Protein AF-A0A0A8K4I0-F1 (afdb_monomer_lite)

Organism: NCBI:txid1384459

Radius of gyration: 12.62 Å; chains: 1; bounding box: 22×22×42 Å

Foldseek 3Di:
DLVVDQEAEDADDDQPGPVVVVLVVNLVNVHAYEYEPVQVVDPNHDVVVVVVVSVHHYDHDPVSVVVVSVVVVVVVPD

Sequence (78 aa):
MSALTEATIIVEAGETSGTLTQARAALYQGRKLMILDSCFNRPELTWPARFVEQGAIRIKTLDDIWHALDQNAASTAN

Structure (mmCIF, N/CA/C/O backbone):
data_AF-A0A0A8K4I0-F1
#
_entry.id   AF-A0A0A8K4I0-F1
#
loop_
_atom_site.group_PDB
_atom_site.id
_atom_site.type_symbol
_atom_site.label_atom_id
_atom_site.label_alt_id
_atom_site.label_comp_id
_atom_site.label_asym_id
_atom_site.label_entity_id
_atom_site.label_seq_id
_atom_site.pdbx_PDB_ins_code
_atom_site.Cartn_x
_atom_site.Cartn_y
_atom_site.Cartn_z
_atom_site.occupancy
_atom_site.B_iso_or_equiv
_atom_site.auth_seq_id
_atom_site.auth_comp_id
_atom_site.auth_asym_id
_atom_site.auth_atom_id
_atom_site.pdbx_PDB_model_num
ATOM 1 N N . MET A 1 1 ? -5.554 13.386 3.772 1.00 72.75 1 MET A N 1
ATOM 2 C CA . MET A 1 1 ? -6.518 12.266 3.731 1.00 72.75 1 MET A CA 1
ATOM 3 C C . MET A 1 1 ? -6.080 11.114 4.628 1.00 72.75 1 MET A C 1
ATOM 5 O O . MET A 1 1 ? -6.806 10.841 5.570 1.00 72.75 1 MET A O 1
ATOM 9 N N . SER A 1 2 ? -4.888 10.527 4.439 1.00 71.62 2 SER A N 1
ATOM 10 C CA . SER A 1 2 ? -4.403 9.357 5.211 1.00 71.62 2 SER A CA 1
ATOM 11 C C . SER A 1 2 ? -4.472 9.482 6.742 1.00 71.62 2 SER A C 1
ATOM 13 O O . SER A 1 2 ? -4.762 8.508 7.425 1.00 71.62 2 SER A O 1
ATOM 15 N N . ALA A 1 3 ? -4.238 10.677 7.294 1.00 79.88 3 ALA A N 1
ATOM 16 C CA . ALA A 1 3 ? -4.223 10.895 8.743 1.00 79.88 3 ALA A CA 1
ATOM 17 C C . ALA A 1 3 ? -5.589 10.676 9.426 1.00 79.88 3 ALA A C 1
ATOM 19 O O . ALA A 1 3 ? -5.623 10.341 10.612 1.00 79.88 3 ALA A O 1
ATOM 20 N N . LEU A 1 4 ? -6.689 10.863 8.683 1.00 87.75 4 LEU A N 1
ATOM 21 C CA . LEU A 1 4 ? -8.071 10.766 9.176 1.00 87.75 4 LEU A CA 1
ATOM 22 C C . LEU A 1 4 ? -8.681 9.372 8.987 1.00 87.75 4 LEU A C 1
ATOM 24 O O . LEU A 1 4 ? -9.751 9.094 9.515 1.00 87.75 4 LEU A O 1
ATOM 28 N N . THR A 1 5 ? -8.030 8.515 8.205 1.00 90.44 5 THR A N 1
ATOM 29 C CA . THR A 1 5 ? -8.522 7.182 7.847 1.00 90.44 5 THR A CA 1
ATOM 30 C C . THR A 1 5 ? -7.799 6.112 8.650 1.00 90.44 5 THR A C 1
ATOM 32 O O . THR A 1 5 ? -6.609 6.249 8.933 1.00 90.44 5 THR A O 1
ATOM 35 N N . GLU A 1 6 ? -8.478 5.005 8.947 1.00 90.50 6 GLU A N 1
ATOM 36 C CA . GLU A 1 6 ? -7.831 3.834 9.549 1.00 90.50 6 GLU A CA 1
ATOM 37 C C . GLU A 1 6 ? -6.839 3.164 8.584 1.00 90.50 6 GLU A C 1
ATOM 39 O O . GLU A 1 6 ? -5.770 2.699 8.992 1.00 90.50 6 GLU A O 1
ATOM 44 N N . ALA A 1 7 ? -7.162 3.188 7.288 1.00 94.50 7 ALA A N 1
ATOM 45 C CA . ALA A 1 7 ? -6.314 2.670 6.232 1.00 94.50 7 ALA A CA 1
ATOM 46 C C . ALA A 1 7 ? -6.469 3.450 4.920 1.00 94.50 7 ALA A C 1
ATOM 48 O O . ALA A 1 7 ? -7.487 4.090 4.663 1.00 94.50 7 ALA A O 1
ATOM 49 N N . THR A 1 8 ? -5.451 3.371 4.067 1.00 96.38 8 THR A N 1
ATOM 50 C CA . THR A 1 8 ? -5.459 3.888 2.692 1.00 96.38 8 THR A CA 1
ATOM 51 C C . THR A 1 8 ? -5.299 2.722 1.723 1.00 96.38 8 THR A C 1
ATOM 53 O O . THR A 1 8 ? -4.411 1.899 1.919 1.00 96.38 8 THR A O 1
ATOM 56 N N . ILE A 1 9 ? -6.124 2.660 0.674 1.00 97.38 9 ILE A N 1
ATOM 57 C CA . ILE A 1 9 ? -6.059 1.614 -0.357 1.00 97.38 9 ILE A CA 1
ATOM 58 C C . ILE A 1 9 ? -5.630 2.239 -1.687 1.00 97.38 9 ILE A C 1
ATOM 60 O O . ILE A 1 9 ? -6.266 3.180 -2.161 1.00 97.38 9 ILE A O 1
ATOM 64 N N . ILE A 1 10 ? -4.576 1.710 -2.310 1.00 97.88 10 ILE A N 1
ATOM 65 C CA . ILE A 1 10 ? -4.201 2.045 -3.68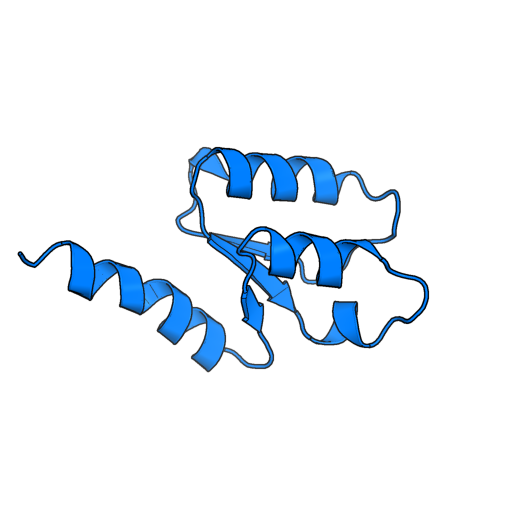8 1.00 97.88 10 ILE A CA 1
ATOM 66 C C . ILE A 1 10 ? -4.845 1.024 -4.624 1.00 97.88 10 ILE A C 1
ATOM 68 O O . ILE A 1 10 ? -4.476 -0.150 -4.618 1.00 97.88 10 ILE A O 1
ATOM 72 N N . VAL A 1 11 ? -5.793 1.489 -5.435 1.00 97.19 11 VAL A N 1
ATOM 73 C CA . VAL A 1 11 ? -6.444 0.679 -6.478 1.00 97.19 11 VAL A CA 1
ATOM 74 C C . VAL A 1 11 ? -5.692 0.745 -7.808 1.00 97.19 11 VAL A C 1
ATOM 76 O O . VAL A 1 11 ? -5.619 -0.248 -8.525 1.00 97.19 11 VAL A O 1
ATOM 79 N N . GLU A 1 12 ? -5.095 1.903 -8.108 1.00 96.94 12 GLU A N 1
ATOM 80 C CA . GLU A 1 12 ? -4.297 2.150 -9.305 1.00 96.94 12 GLU A CA 1
ATOM 81 C C . GLU A 1 12 ? -3.332 3.325 -9.078 1.00 96.94 12 GLU A C 1
ATOM 83 O O . GLU A 1 12 ? -3.695 4.347 -8.488 1.00 96.94 12 GLU A O 1
ATOM 88 N N . ALA A 1 13 ? -2.097 3.190 -9.566 1.00 97.62 13 ALA A N 1
ATOM 89 C CA . ALA A 1 13 ? -1.132 4.279 -9.668 1.00 97.62 13 ALA A CA 1
ATOM 90 C C . ALA A 1 13 ? -0.030 3.934 -10.684 1.00 97.62 13 ALA A C 1
ATOM 92 O O . ALA A 1 13 ? 0.451 2.803 -10.728 1.00 97.62 13 ALA A O 1
ATOM 93 N N . GLY A 1 14 ? 0.403 4.922 -11.472 1.00 97.44 14 GLY A N 1
ATOM 94 C CA . GLY A 1 14 ? 1.638 4.828 -12.258 1.00 97.44 14 GLY A CA 1
ATOM 95 C C . GLY A 1 14 ? 2.894 5.046 -11.404 1.00 97.44 14 GLY A C 1
ATOM 96 O O . GLY A 1 14 ? 2.805 5.535 -10.277 1.00 97.44 14 GLY A O 1
ATOM 97 N N . GLU A 1 15 ? 4.068 4.743 -11.963 1.00 96.75 15 GLU A N 1
ATOM 98 C CA . GLU A 1 15 ? 5.364 4.795 -11.259 1.00 96.75 15 GLU A CA 1
ATOM 99 C C . GLU A 1 15 ? 5.696 6.179 -10.670 1.00 96.75 15 GLU A C 1
ATOM 101 O O . GLU A 1 15 ? 6.280 6.289 -9.595 1.00 96.75 15 GLU A O 1
ATOM 106 N N . THR A 1 16 ? 5.266 7.251 -11.340 1.00 95.75 16 THR A N 1
ATOM 107 C CA . THR A 1 16 ? 5.482 8.647 -10.923 1.00 95.75 16 THR A C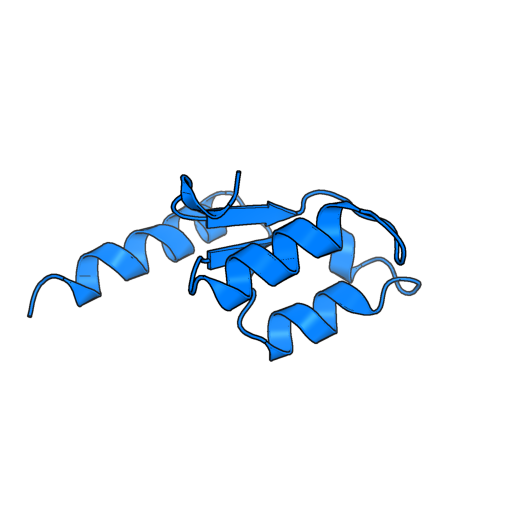A 1
ATOM 108 C C . THR A 1 16 ? 4.228 9.306 -10.342 1.00 95.75 16 THR A C 1
ATOM 110 O O . THR A 1 16 ? 4.178 10.526 -10.187 1.00 95.75 16 THR A O 1
ATOM 113 N N . SER A 1 17 ? 3.192 8.522 -10.023 1.00 96.75 17 SER A N 1
ATOM 114 C CA . SER A 1 17 ? 1.910 9.052 -9.553 1.00 96.75 17 SER A CA 1
ATOM 115 C C . SER A 1 17 ? 2.038 9.836 -8.244 1.00 96.75 17 SER A C 1
ATOM 117 O O . SER A 1 17 ? 2.647 9.377 -7.274 1.00 96.75 17 SER A O 1
ATOM 119 N N . GLY A 1 18 ? 1.351 10.981 -8.166 1.00 95.00 18 GLY A N 1
ATOM 120 C CA . GLY A 1 18 ? 1.220 11.762 -6.933 1.00 95.00 18 GLY A CA 1
ATOM 121 C C . GLY A 1 18 ? 0.548 10.998 -5.781 1.00 95.00 18 GLY A C 1
ATOM 122 O O . GLY A 1 18 ? 0.786 11.320 -4.615 1.00 95.00 18 GLY A O 1
ATOM 123 N N . THR A 1 19 ? -0.220 9.939 -6.074 1.00 95.38 19 THR A N 1
ATOM 124 C CA . THR A 1 19 ? -0.814 9.038 -5.068 1.00 95.38 19 THR A CA 1
ATOM 125 C C . THR A 1 19 ? 0.250 8.431 -4.146 1.00 95.38 19 THR A C 1
ATOM 127 O O . THR A 1 19 ? 0.010 8.251 -2.951 1.00 95.38 19 THR A O 1
ATOM 130 N N . LEU A 1 20 ? 1.464 8.186 -4.657 1.00 97.25 20 LEU A N 1
ATOM 131 C CA . LEU A 1 20 ? 2.552 7.574 -3.889 1.00 97.25 20 LEU A CA 1
ATOM 132 C C . LEU A 1 20 ? 3.063 8.479 -2.755 1.00 97.25 20 LEU A C 1
ATOM 134 O O . LEU A 1 20 ? 3.601 7.984 -1.763 1.00 97.25 20 LEU A O 1
ATOM 138 N N . THR A 1 21 ? 2.859 9.795 -2.855 1.00 96.06 21 THR A N 1
ATOM 139 C CA . THR A 1 21 ? 3.155 10.734 -1.765 1.00 96.06 21 THR A CA 1
ATOM 140 C C . THR A 1 21 ? 2.227 10.496 -0.577 1.00 96.06 21 THR A C 1
ATOM 142 O O . THR A 1 21 ? 2.691 10.432 0.562 1.00 96.06 21 THR A O 1
ATOM 145 N N . GLN A 1 22 ? 0.928 10.298 -0.826 1.00 94.19 22 GLN A N 1
ATOM 146 C CA . GLN A 1 22 ? -0.031 9.990 0.239 1.00 94.19 22 GLN A CA 1
ATOM 147 C C . GLN A 1 22 ? 0.211 8.601 0.835 1.00 94.19 22 GLN A C 1
ATOM 149 O O . GLN A 1 22 ? 0.146 8.446 2.050 1.00 94.19 22 GLN A O 1
ATOM 154 N N . ALA A 1 23 ? 0.557 7.619 0.002 1.00 96.50 23 ALA A N 1
ATOM 155 C CA . ALA A 1 23 ? 0.912 6.274 0.447 1.00 96.50 23 ALA A CA 1
ATOM 156 C C . ALA A 1 23 ? 2.099 6.280 1.426 1.00 96.50 23 ALA A C 1
ATOM 158 O O . ALA A 1 23 ? 2.040 5.685 2.500 1.00 96.50 23 ALA A O 1
ATOM 159 N N . ARG A 1 24 ? 3.151 7.039 1.096 1.00 96.38 24 ARG A N 1
ATOM 160 C CA . ARG A 1 24 ? 4.317 7.223 1.969 1.00 96.38 24 ARG A CA 1
ATOM 161 C C . ARG A 1 24 ? 3.952 7.926 3.274 1.00 96.38 24 ARG A C 1
ATOM 163 O O . ARG A 1 24 ? 4.432 7.528 4.330 1.00 96.38 24 ARG A O 1
ATOM 170 N N . ALA A 1 25 ? 3.104 8.953 3.209 1.00 95.94 25 ALA A N 1
ATOM 171 C CA . ALA A 1 25 ? 2.620 9.644 4.400 1.00 95.94 25 ALA A CA 1
ATOM 172 C C . ALA A 1 25 ? 1.791 8.717 5.305 1.00 95.94 25 ALA A C 1
ATOM 174 O O . ALA A 1 25 ? 1.937 8.790 6.520 1.00 95.94 25 ALA A O 1
ATOM 175 N N . ALA A 1 26 ? 0.970 7.826 4.733 1.00 96.00 26 ALA A N 1
ATOM 176 C CA . ALA A 1 26 ? 0.216 6.826 5.488 1.00 96.00 26 ALA A CA 1
ATOM 177 C C . ALA A 1 26 ? 1.153 5.887 6.263 1.00 96.00 26 ALA A C 1
ATOM 179 O O . ALA A 1 26 ? 1.016 5.775 7.479 1.00 96.00 26 ALA A O 1
ATOM 180 N N . LEU A 1 27 ? 2.153 5.306 5.587 1.00 95.75 27 LEU A N 1
ATOM 181 C CA . LEU A 1 27 ? 3.163 4.457 6.230 1.00 95.75 27 LEU A CA 1
ATOM 182 C C . LEU A 1 27 ? 3.922 5.206 7.334 1.00 95.75 27 LEU A C 1
ATOM 184 O O . LEU A 1 27 ? 4.046 4.707 8.447 1.00 95.75 27 LEU A O 1
ATOM 188 N N . TYR A 1 28 ? 4.374 6.434 7.058 1.00 95.00 28 TYR A N 1
ATOM 189 C CA . TYR A 1 28 ? 5.076 7.266 8.042 1.00 95.00 28 TYR A CA 1
ATOM 190 C C . TYR A 1 28 ? 4.221 7.575 9.283 1.00 95.00 28 TYR A C 1
ATOM 192 O O . TYR A 1 28 ? 4.733 7.635 10.395 1.00 95.00 28 TYR A O 1
ATOM 200 N N . GLN A 1 29 ? 2.909 7.738 9.106 1.00 94.19 29 GLN A N 1
ATOM 201 C CA . GLN A 1 29 ? 1.947 7.964 10.191 1.00 94.19 29 GLN A CA 1
ATOM 202 C C . GLN A 1 29 ? 1.563 6.673 10.937 1.00 94.19 29 GLN A C 1
ATOM 204 O O . GLN A 1 29 ? 0.675 6.714 11.788 1.00 94.19 29 GLN A O 1
ATOM 209 N N . GLY A 1 30 ? 2.164 5.525 10.602 1.00 92.19 30 GLY A N 1
ATOM 210 C CA . GLY A 1 30 ? 1.795 4.224 11.165 1.00 92.19 30 GLY A CA 1
ATOM 211 C C . GLY A 1 30 ? 0.387 3.771 10.766 1.00 92.19 30 GLY A C 1
ATOM 212 O O . GLY A 1 30 ? -0.234 2.974 11.467 1.00 92.19 30 GLY A O 1
ATOM 213 N N . ARG A 1 31 ? -0.159 4.305 9.667 1.00 94.75 31 ARG A N 1
ATOM 214 C CA . ARG A 1 31 ? -1.465 3.908 9.130 1.00 94.75 31 ARG A CA 1
ATOM 215 C C . ARG A 1 31 ? -1.301 2.737 8.175 1.00 94.75 31 ARG A C 1
ATOM 217 O O . ARG A 1 31 ? -0.300 2.627 7.467 1.00 94.75 31 ARG A O 1
ATOM 224 N N . LYS A 1 32 ? -2.325 1.887 8.115 1.00 95.69 32 LYS A N 1
ATOM 225 C CA . LYS A 1 32 ? -2.335 0.735 7.215 1.00 95.69 32 LYS A CA 1
ATOM 226 C C . LYS A 1 32 ? -2.384 1.227 5.769 1.00 95.69 32 LYS A C 1
ATOM 228 O O . LYS A 1 32 ? -3.286 1.975 5.386 1.00 95.69 32 LYS A O 1
ATOM 233 N N . LEU A 1 33 ? -1.416 0.803 4.968 1.00 97.94 33 LEU A N 1
ATOM 234 C CA . LEU A 1 33 ? -1.426 0.991 3.524 1.00 97.94 33 LEU A CA 1
ATOM 235 C C . LEU A 1 33 ? -1.755 -0.350 2.877 1.00 97.94 33 LEU A C 1
ATOM 237 O O . LEU A 1 33 ? -1.048 -1.326 3.097 1.00 97.94 33 LEU A O 1
ATOM 241 N N . MET A 1 34 ? -2.810 -0.393 2.076 1.00 98.19 34 MET A N 1
ATOM 242 C CA . MET A 1 34 ? -3.207 -1.566 1.310 1.00 98.19 34 MET A CA 1
ATOM 243 C C . MET A 1 34 ? -3.040 -1.300 -0.183 1.00 98.19 34 MET A C 1
ATOM 245 O O . MET A 1 34 ? -3.245 -0.181 -0.656 1.00 98.19 34 MET A O 1
ATOM 249 N N . ILE A 1 35 ? -2.665 -2.328 -0.933 1.00 98.50 35 ILE A N 1
ATOM 250 C CA . ILE A 1 35 ? -2.393 -2.234 -2.365 1.00 98.50 35 ILE A CA 1
ATOM 251 C C . ILE A 1 35 ? -3.118 -3.374 -3.065 1.00 98.50 35 ILE A C 1
ATOM 253 O O . ILE A 1 35 ? -2.932 -4.542 -2.716 1.00 98.50 35 ILE A O 1
ATOM 257 N N . LEU A 1 36 ? -3.935 -3.034 -4.059 1.00 98.25 36 LEU A N 1
ATOM 258 C CA . LEU A 1 36 ? -4.684 -4.020 -4.823 1.00 98.25 36 LEU A CA 1
ATOM 259 C C . LEU A 1 36 ? -3.750 -4.897 -5.669 1.00 98.25 36 LEU A C 1
ATOM 261 O O . LEU A 1 36 ? -2.780 -4.416 -6.256 1.00 98.25 36 LEU A O 1
ATOM 265 N N . ASP A 1 37 ? -4.077 -6.185 -5.761 1.00 98.38 37 ASP A N 1
ATOM 266 C CA . ASP A 1 37 ? -3.325 -7.209 -6.493 1.00 98.38 37 ASP A CA 1
ATOM 267 C C . ASP A 1 37 ? -2.972 -6.809 -7.929 1.00 98.38 37 ASP A C 1
ATOM 269 O O . ASP A 1 37 ? -1.864 -7.070 -8.397 1.00 98.38 37 ASP A O 1
ATOM 273 N N . SER A 1 38 ? -3.886 -6.103 -8.598 1.00 97.94 38 SER A N 1
ATOM 274 C CA . SER A 1 38 ? -3.715 -5.597 -9.962 1.00 97.94 38 SER A CA 1
ATOM 275 C C . SER A 1 38 ? -2.450 -4.753 -10.134 1.00 97.94 38 SER A C 1
ATOM 277 O O . SER A 1 38 ? -1.832 -4.810 -11.193 1.00 97.94 38 SER A O 1
ATOM 279 N N . CYS A 1 39 ? -2.017 -4.019 -9.104 1.00 98.19 39 CYS A N 1
ATOM 280 C CA . CYS A 1 39 ? -0.795 -3.217 -9.153 1.00 98.19 39 CYS A CA 1
ATOM 281 C C . CYS A 1 39 ? 0.474 -4.083 -9.163 1.00 98.19 39 CYS A C 1
ATOM 283 O O . CYS A 1 39 ? 1.475 -3.678 -9.742 1.00 98.19 39 CYS A O 1
ATOM 285 N N . PHE A 1 40 ?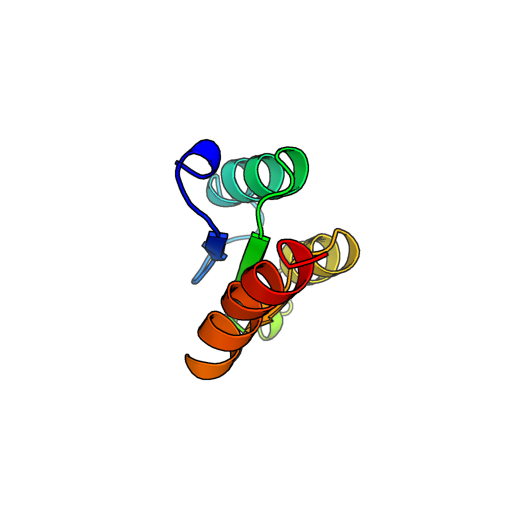 0.440 -5.279 -8.569 1.00 98.12 40 PHE A N 1
ATOM 286 C CA . PHE A 1 40 ? 1.571 -6.218 -8.563 1.00 98.12 40 PHE A CA 1
ATOM 287 C C . PHE A 1 40 ? 1.696 -7.005 -9.867 1.00 98.12 40 PHE A C 1
ATOM 289 O O . PHE A 1 40 ? 2.766 -7.524 -10.169 1.00 98.12 40 PHE A O 1
ATOM 296 N N . ASN A 1 41 ? 0.616 -7.092 -10.643 1.00 97.75 41 ASN A N 1
ATOM 297 C CA . ASN A 1 41 ? 0.597 -7.799 -11.924 1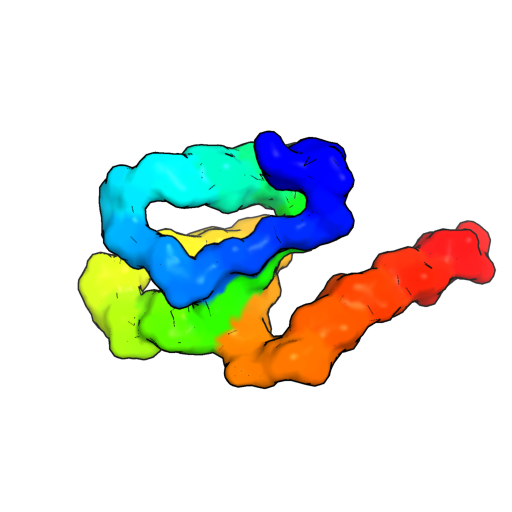.00 97.75 41 ASN A CA 1
ATOM 298 C C . ASN A 1 41 ? 1.098 -6.916 -13.084 1.00 97.75 41 ASN A C 1
ATOM 300 O O . ASN A 1 41 ? 1.045 -7.324 -14.242 1.00 97.75 41 ASN A O 1
ATOM 304 N N . ARG A 1 42 ? 1.583 -5.708 -12.771 1.00 97.62 42 ARG A N 1
ATOM 305 C CA . ARG A 1 42 ? 2.122 -4.724 -13.710 1.00 97.62 42 ARG A CA 1
ATOM 306 C C . ARG A 1 42 ? 3.651 -4.685 -13.597 1.00 97.62 42 ARG A C 1
ATOM 308 O O . ARG A 1 42 ? 4.159 -4.059 -12.665 1.00 97.62 42 ARG A O 1
ATOM 315 N N . PRO A 1 43 ? 4.395 -5.360 -14.493 1.00 95.69 43 PRO A N 1
ATOM 316 C CA . PRO A 1 43 ? 5.848 -5.511 -14.375 1.00 95.69 43 PRO A CA 1
ATOM 317 C C . PRO A 1 43 ? 6.615 -4.188 -14.494 1.00 95.69 43 PRO A C 1
ATOM 319 O O . PRO A 1 43 ? 7.769 -4.110 -14.086 1.00 95.69 43 PRO A O 1
ATOM 322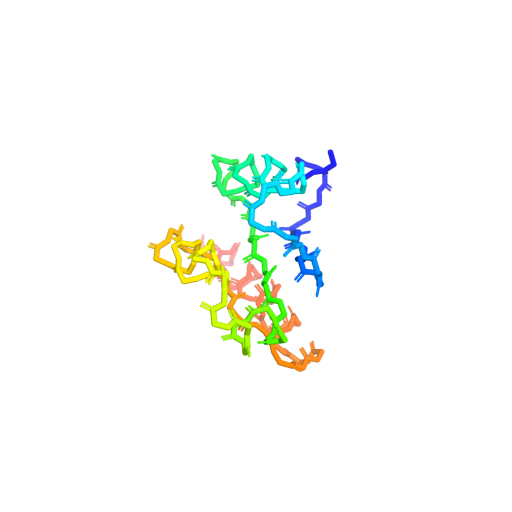 N N . GLU A 1 44 ? 5.993 -3.145 -15.043 1.00 97.38 44 GLU A N 1
ATOM 323 C CA . GLU A 1 44 ? 6.571 -1.808 -15.133 1.00 97.38 44 GLU A CA 1
ATOM 324 C C . GLU A 1 44 ? 6.574 -1.036 -13.802 1.00 97.38 44 GLU A C 1
ATOM 326 O O . GLU A 1 44 ? 7.223 0.006 -13.716 1.00 97.38 44 GLU A O 1
ATOM 331 N N . LEU A 1 45 ? 5.851 -1.513 -12.779 1.00 98.25 45 LEU A N 1
ATOM 332 C CA . LEU A 1 45 ? 5.744 -0.846 -11.483 1.00 98.25 45 LEU A CA 1
ATOM 333 C C . LEU A 1 45 ? 6.719 -1.443 -10.465 1.00 98.25 45 LEU A C 1
ATOM 335 O O . LEU A 1 45 ? 6.693 -2.641 -10.189 1.00 98.25 45 LEU A O 1
ATOM 339 N N . THR A 1 46 ? 7.527 -0.596 -9.826 1.00 97.88 46 THR A N 1
ATOM 340 C CA . THR A 1 46 ? 8.473 -1.036 -8.777 1.00 97.88 46 THR A CA 1
ATOM 341 C C . THR A 1 46 ? 7.959 -0.748 -7.369 1.00 97.88 46 THR A C 1
ATOM 343 O O . THR A 1 46 ? 8.280 -1.444 -6.400 1.00 97.88 46 THR A O 1
ATOM 346 N N . TRP A 1 47 ? 7.114 0.276 -7.244 1.00 98.19 47 TRP A N 1
ATOM 347 C CA . TRP A 1 47 ? 6.604 0.743 -5.962 1.00 98.19 47 TRP A CA 1
ATOM 348 C C . TRP A 1 47 ? 5.756 -0.274 -5.175 1.00 98.19 47 TRP A C 1
ATOM 350 O O . TRP A 1 47 ? 5.839 -0.198 -3.945 1.00 98.19 47 TRP A O 1
ATOM 360 N N . PRO A 1 48 ? 4.972 -1.206 -5.775 1.00 98.50 48 PRO A N 1
ATOM 361 C CA . PRO A 1 48 ? 4.131 -2.110 -4.989 1.00 98.50 48 PRO A CA 1
ATOM 362 C C . PRO A 1 48 ? 4.966 -3.017 -4.087 1.00 98.50 48 PRO A C 1
ATOM 364 O O . PRO A 1 48 ? 4.719 -3.088 -2.885 1.00 98.50 48 PRO A O 1
ATOM 367 N N . ALA A 1 49 ? 6.005 -3.644 -4.651 1.00 98.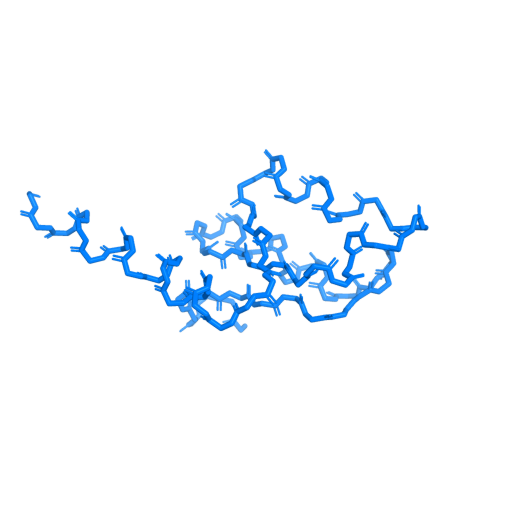19 49 ALA A N 1
ATOM 368 C CA . ALA A 1 49 ? 6.928 -4.502 -3.913 1.00 98.19 49 ALA A CA 1
ATOM 369 C C . ALA A 1 49 ? 7.667 -3.716 -2.820 1.00 98.19 49 ALA A C 1
ATOM 371 O O . ALA A 1 49 ? 7.656 -4.118 -1.658 1.00 98.19 49 ALA A O 1
ATOM 372 N N . ARG A 1 50 ? 8.195 -2.532 -3.160 1.00 97.94 50 ARG A N 1
ATOM 373 C CA . ARG A 1 50 ? 8.883 -1.659 -2.200 1.00 97.94 50 ARG A CA 1
ATOM 374 C C . ARG A 1 50 ? 7.993 -1.258 -1.021 1.00 97.94 50 ARG A C 1
ATOM 376 O O . ARG A 1 50 ? 8.472 -1.150 0.102 1.00 97.94 50 ARG A O 1
ATOM 383 N N . PHE A 1 51 ? 6.711 -0.978 -1.252 1.00 98.25 51 PHE A N 1
ATOM 384 C CA . PHE A 1 51 ? 5.807 -0.624 -0.158 1.00 98.25 51 PHE A CA 1
ATOM 385 C C . PHE A 1 51 ? 5.425 -1.831 0.698 1.00 98.25 51 PHE A C 1
ATOM 387 O O . PHE A 1 51 ? 5.290 -1.661 1.905 1.00 98.25 51 PHE A O 1
ATOM 394 N N . VAL A 1 52 ? 5.325 -3.039 0.133 1.00 98.00 52 VAL A N 1
ATOM 395 C CA . VAL A 1 52 ? 5.147 -4.266 0.933 1.00 98.00 52 VAL A CA 1
ATOM 396 C C . VAL A 1 52 ? 6.343 -4.507 1.856 1.00 98.00 52 VAL A C 1
ATOM 398 O O . VAL A 1 52 ? 6.146 -4.784 3.035 1.00 98.00 52 VAL A O 1
ATOM 401 N N . GLU A 1 53 ? 7.572 -4.298 1.376 1.00 97.69 53 GLU A N 1
ATOM 402 C CA . GLU A 1 53 ? 8.783 -4.348 2.216 1.00 97.69 53 GLU A CA 1
ATOM 403 C C . GLU A 1 53 ? 8.754 -3.322 3.364 1.00 97.69 53 GLU A C 1
ATOM 405 O O . GLU A 1 53 ? 9.366 -3.531 4.408 1.00 97.69 53 GLU A O 1
ATOM 410 N N . GLN A 1 54 ? 8.018 -2.221 3.191 1.00 97.31 54 GLN A N 1
ATOM 411 C CA . GLN A 1 54 ? 7.821 -1.171 4.197 1.00 97.31 54 GLN A CA 1
ATOM 412 C C . GLN A 1 54 ? 6.590 -1.398 5.091 1.00 97.31 54 GLN A C 1
ATOM 414 O O . GLN A 1 54 ? 6.275 -0.539 5.913 1.00 97.31 54 GLN A O 1
ATOM 419 N N . GLY A 1 55 ? 5.894 -2.530 4.948 1.00 96.44 55 GLY A N 1
ATOM 420 C CA . GLY A 1 55 ? 4.740 -2.898 5.774 1.00 96.44 55 GLY A CA 1
ATOM 421 C C . GLY A 1 55 ? 3.372 -2.632 5.140 1.00 96.44 55 GLY A C 1
ATOM 422 O O . GLY A 1 55 ? 2.358 -2.705 5.833 1.00 96.44 55 GLY A O 1
ATOM 423 N N . ALA A 1 56 ? 3.307 -2.327 3.841 1.00 97.94 56 ALA A N 1
ATOM 424 C CA . ALA A 1 56 ? 2.037 -2.318 3.123 1.00 97.94 56 ALA A CA 1
ATOM 425 C C . ALA A 1 56 ? 1.490 -3.741 2.924 1.00 97.94 56 ALA A C 1
ATOM 427 O O . ALA A 1 56 ? 2.234 -4.715 2.827 1.00 97.94 56 ALA A O 1
ATOM 428 N N . ILE A 1 57 ? 0.171 -3.848 2.809 1.00 98.19 57 ILE A N 1
ATOM 429 C CA . ILE A 1 57 ? -0.556 -5.113 2.719 1.00 98.19 57 ILE A CA 1
ATOM 430 C C . ILE A 1 57 ? -1.068 -5.289 1.287 1.00 98.19 57 ILE A C 1
ATOM 432 O O . ILE A 1 57 ? -1.791 -4.439 0.765 1.00 98.19 57 ILE A O 1
ATOM 436 N N . ARG A 1 58 ? -0.711 -6.397 0.633 1.00 98.19 58 ARG A N 1
ATOM 437 C CA . ARG A 1 58 ? -1.298 -6.779 -0.661 1.00 98.19 58 ARG A CA 1
ATOM 438 C C . ARG A 1 58 ? -2.685 -7.375 -0.429 1.00 98.19 58 ARG A C 1
ATOM 440 O O . ARG A 1 58 ? -2.807 -8.317 0.345 1.00 98.19 58 ARG A O 1
ATOM 447 N N . ILE A 1 59 ? -3.694 -6.866 -1.132 1.00 98.19 59 ILE A N 1
ATOM 448 C CA . ILE A 1 59 ? -5.085 -7.332 -1.034 1.00 98.19 59 ILE A CA 1
ATOM 449 C C . ILE A 1 59 ? -5.605 -7.810 -2.394 1.00 98.19 59 ILE A C 1
ATOM 451 O O . ILE A 1 59 ? -5.280 -7.230 -3.431 1.00 98.19 59 ILE A O 1
ATOM 455 N N . LYS A 1 60 ? -6.419 -8.865 -2.399 1.00 97.81 60 LYS A N 1
ATOM 456 C CA . LYS A 1 60 ? -7.037 -9.469 -3.594 1.00 97.81 60 LYS A CA 1
ATOM 457 C C . LYS A 1 60 ? -8.559 -9.397 -3.554 1.00 97.81 60 LYS A C 1
ATOM 459 O O . LYS A 1 60 ? -9.203 -9.353 -4.599 1.00 97.81 60 LYS A O 1
ATOM 464 N N . THR A 1 61 ? -9.120 -9.405 -2.354 1.00 97.44 61 THR A N 1
ATOM 465 C CA . THR A 1 61 ? -10.547 -9.539 -2.082 1.00 97.44 61 THR A CA 1
ATOM 466 C C . THR A 1 61 ? -10.993 -8.531 -1.028 1.00 97.44 61 THR A C 1
ATOM 468 O O . THR A 1 61 ? -10.177 -7.902 -0.354 1.00 97.44 61 THR A O 1
ATOM 471 N N . LEU A 1 62 ? -12.309 -8.375 -0.879 1.00 95.12 62 LEU A N 1
ATOM 472 C CA . LEU A 1 62 ? -12.881 -7.562 0.191 1.00 95.12 62 LEU A CA 1
ATOM 473 C C . LEU A 1 62 ? -12.580 -8.157 1.578 1.00 95.12 62 LEU A C 1
ATOM 475 O O . LEU A 1 62 ? -12.356 -7.408 2.524 1.00 95.12 62 LEU A O 1
ATOM 479 N N . ASP A 1 63 ? -12.512 -9.484 1.690 1.00 96.44 63 ASP A N 1
ATOM 480 C CA . ASP A 1 63 ? -12.210 -10.157 2.955 1.00 96.44 63 ASP A CA 1
ATOM 481 C C . ASP A 1 63 ? -10.807 -9.812 3.467 1.00 96.44 63 ASP A C 1
ATOM 483 O O . ASP A 1 63 ? -10.632 -9.638 4.673 1.00 96.44 63 ASP A O 1
ATOM 487 N N . ASP A 1 64 ? -9.832 -9.618 2.570 1.00 96.50 64 ASP A N 1
ATOM 488 C CA . ASP A 1 64 ? -8.482 -9.171 2.940 1.00 96.50 64 ASP A CA 1
ATOM 489 C C . ASP A 1 64 ? -8.502 -7.791 3.617 1.00 96.50 64 ASP A C 1
ATOM 491 O O . ASP A 1 64 ? -7.716 -7.531 4.529 1.00 96.50 64 ASP A O 1
ATOM 495 N N . ILE A 1 65 ? -9.414 -6.907 3.190 1.00 95.12 65 ILE A N 1
ATOM 496 C CA . ILE A 1 65 ? -9.580 -5.571 3.775 1.00 95.12 65 ILE A CA 1
ATOM 497 C C . ILE A 1 65 ? -10.113 -5.699 5.200 1.00 95.12 65 ILE A C 1
ATOM 499 O O . ILE A 1 65 ? -9.538 -5.117 6.118 1.00 95.12 65 ILE A O 1
ATOM 503 N N . TRP A 1 66 ? -11.183 -6.474 5.396 1.00 95.19 66 TRP A N 1
ATOM 504 C CA . TRP A 1 66 ? -11.775 -6.663 6.721 1.00 95.19 66 TRP A CA 1
ATOM 505 C C . TRP A 1 66 ? -10.800 -7.329 7.688 1.00 95.19 66 TRP A C 1
ATOM 507 O O . TRP A 1 66 ? -10.600 -6.819 8.784 1.00 95.19 66 TRP A O 1
ATOM 517 N N . HIS A 1 67 ? -10.086 -8.370 7.251 1.00 94.00 67 HIS A N 1
ATOM 518 C CA . HIS A 1 67 ? -9.051 -9.004 8.069 1.00 94.00 67 HIS A CA 1
ATOM 519 C C . HIS A 1 67 ? -7.937 -8.023 8.449 1.00 94.00 67 HIS A C 1
ATOM 521 O O . HIS A 1 67 ? -7.478 -8.021 9.591 1.00 94.00 67 HIS A O 1
ATOM 527 N N . ALA A 1 68 ? -7.501 -7.169 7.517 1.00 92.56 68 ALA A N 1
ATOM 528 C CA . ALA A 1 68 ? -6.480 -6.166 7.797 1.00 92.56 68 ALA A CA 1
ATOM 529 C C . ALA A 1 68 ? -6.950 -5.105 8.808 1.00 92.56 68 ALA A C 1
ATOM 531 O O . ALA A 1 68 ? -6.125 -4.594 9.565 1.00 92.56 68 ALA A O 1
ATOM 532 N N . LEU A 1 69 ? -8.242 -4.767 8.836 1.00 92.38 69 LEU A N 1
ATOM 533 C CA . LEU A 1 69 ? -8.820 -3.825 9.801 1.00 92.38 69 LEU A CA 1
ATOM 534 C C . LEU A 1 69 ? -9.067 -4.486 11.169 1.00 92.38 69 LEU A C 1
ATOM 536 O O . LEU A 1 69 ? -8.702 -3.912 12.193 1.00 92.38 69 LEU A O 1
ATOM 540 N N . ASP A 1 70 ? -9.567 -5.722 11.200 1.00 88.62 70 ASP A N 1
ATOM 541 C CA . ASP A 1 70 ? -9.902 -6.442 12.437 1.00 88.62 70 ASP A CA 1
ATOM 542 C C . ASP A 1 70 ? -8.682 -6.763 13.311 1.00 88.62 70 ASP A C 1
ATOM 544 O O . ASP A 1 70 ? -8.790 -6.788 14.540 1.00 88.62 70 ASP A O 1
ATOM 548 N N . GLN A 1 71 ? -7.484 -6.916 12.728 1.00 66.56 71 GLN A N 1
ATOM 549 C CA . GLN A 1 71 ? -6.246 -7.086 13.508 1.00 66.56 71 GLN A CA 1
ATOM 550 C C . GLN A 1 71 ? -5.945 -5.910 14.457 1.00 66.56 71 GLN A C 1
ATOM 552 O O . GLN A 1 71 ? -5.119 -6.043 15.357 1.00 66.56 71 GLN A O 1
ATOM 557 N N . ASN A 1 72 ? -6.631 -4.773 14.306 1.00 58.75 72 ASN A N 1
ATOM 558 C CA . ASN A 1 72 ? -6.539 -3.638 15.219 1.00 58.75 72 ASN A CA 1
ATOM 559 C C . ASN A 1 72 ? -7.336 -3.853 16.523 1.00 58.75 72 ASN A C 1
ATOM 561 O O . ASN A 1 72 ? -6.907 -3.399 17.581 1.00 58.75 72 ASN A O 1
ATOM 565 N N . ALA A 1 73 ? -8.461 -4.578 16.474 1.00 52.78 73 ALA A N 1
ATOM 566 C CA . ALA A 1 73 ? -9.331 -4.790 17.634 1.00 52.78 73 ALA A CA 1
ATOM 567 C C . ALA A 1 73 ? -8.692 -5.711 18.690 1.00 52.78 73 ALA A C 1
ATOM 569 O O . ALA A 1 73 ? -8.901 -5.532 19.891 1.00 52.78 73 ALA A O 1
ATOM 570 N N . ALA A 1 74 ? -7.869 -6.669 18.254 1.00 48.44 74 ALA A N 1
ATOM 571 C CA . ALA A 1 74 ? -7.210 -7.627 19.141 1.00 48.44 74 ALA A CA 1
ATOM 572 C C . ALA A 1 74 ? -6.027 -7.029 19.931 1.00 48.44 74 ALA A C 1
ATOM 574 O O . ALA A 1 74 ? -5.676 -7.551 20.985 1.00 48.44 74 ALA A O 1
ATOM 575 N N . SER A 1 75 ? -5.413 -5.936 19.458 1.00 50.06 75 SER A N 1
ATOM 576 C CA . SER A 1 75 ? -4.268 -5.297 20.135 1.00 50.06 75 SER A CA 1
ATOM 577 C C . SER A 1 75 ? -4.664 -4.273 21.206 1.00 50.06 75 SER A C 1
ATOM 579 O O . SER A 1 75 ? -3.824 -3.889 22.011 1.00 50.06 75 SER A O 1
ATOM 581 N N . THR A 1 76 ? -5.927 -3.838 21.244 1.00 49.22 76 THR A N 1
ATOM 582 C CA . THR A 1 76 ? -6.458 -2.906 22.261 1.00 49.22 76 THR A CA 1
ATOM 583 C C . THR A 1 76 ? -7.106 -3.599 23.464 1.00 49.22 76 THR A C 1
ATOM 585 O O . THR A 1 76 ? -7.613 -2.923 24.353 1.00 49.22 76 THR A O 1
ATOM 588 N N . ALA A 1 77 ? -7.119 -4.935 23.493 1.00 44.56 77 ALA A N 1
ATOM 589 C CA . ALA A 1 77 ? -7.770 -5.735 24.532 1.00 44.56 77 ALA A CA 1
ATOM 590 C C . ALA A 1 77 ? -6.812 -6.261 25.623 1.00 44.56 77 ALA A C 1
ATOM 592 O O . ALA A 1 77 ? -7.180 -7.195 26.333 1.00 44.56 77 ALA A O 1
ATOM 593 N N . ASN A 1 78 ? -5.606 -5.694 25.763 1.00 37.91 78 ASN A N 1
ATOM 594 C CA . ASN A 1 78 ? -4.609 -6.125 26.751 1.00 37.91 78 ASN A CA 1
ATOM 595 C C . ASN A 1 78 ? -4.011 -4.942 27.516 1.00 37.91 78 ASN A C 1
ATOM 597 O O . ASN A 1 78 ? -3.618 -3.961 26.844 1.00 37.91 78 ASN A O 1
#

pLDDT: mean 90.77, std 14.47, range [37.91, 98.5]

Secondary structure (DSSP, 8-state):
-GGGSSEEEES---TT-THHHHHHHHHHTT-EEEEEHHHHT-TT--HHHHHHHTT-EEE-SHHHHHHHHHTTTTTS--

InterPro domains:
  IPR057666 Smf/DprA, SLOG domain [PF02481] (1-69)